Protein AF-A0A529L642-F1 (afdb_monomer)

Sequence (155 aa):
LRRLGSGWALFFEAERTEALGYPNSHFPDAASWLVDEERRAAFEGKVAHYESRYHLTLVFMPPPDAQARAESALVDSHYSRGERDWRQDLARFRDETNRVLDLFSGFMSEVRVLDDAQTLTYLHGTISPRRHPIMAPETPIYLDAILVDAPLTGG

Structure (mmCIF, N/CA/C/O backbone):
data_AF-A0A529L642-F1
#
_entry.id   AF-A0A529L642-F1
#
loop_
_atom_site.group_PDB
_atom_site.id
_atom_site.type_symbol
_atom_site.label_atom_id
_atom_site.label_alt_id
_atom_site.label_comp_id
_atom_site.label_asym_id
_atom_site.label_entity_id
_atom_site.label_seq_id
_atom_site.pdbx_PDB_ins_code
_atom_site.Cartn_x
_atom_site.Cartn_y
_atom_site.Cartn_z
_atom_site.occupancy
_atom_site.B_iso_or_equiv
_atom_site.auth_seq_id
_atom_site.auth_comp_id
_atom_site.auth_asym_id
_atom_site.auth_atom_id
_atom_site.pdbx_PDB_model_num
ATOM 1 N N . LEU A 1 1 ? -3.220 15.594 4.141 1.00 54.47 1 LEU A N 1
ATOM 2 C CA . LEU A 1 1 ? -3.281 15.363 5.606 1.00 54.47 1 LEU A CA 1
ATOM 3 C C . LEU A 1 1 ? -4.361 16.192 6.299 1.00 54.47 1 LEU A C 1
ATOM 5 O O . LEU A 1 1 ? -5.299 15.590 6.792 1.00 54.47 1 LEU A O 1
ATOM 9 N N . ARG A 1 2 ? -4.334 17.537 6.258 1.00 56.84 2 ARG A N 1
ATOM 10 C CA . ARG A 1 2 ? -5.344 18.390 6.939 1.00 56.84 2 ARG A CA 1
ATOM 11 C C . ARG A 1 2 ? -6.815 18.114 6.551 1.00 56.84 2 ARG A C 1
ATOM 13 O O . ARG A 1 2 ? -7.706 18.467 7.307 1.00 56.84 2 ARG A O 1
ATOM 20 N N . ARG A 1 3 ? -7.057 17.486 5.392 1.00 71.12 3 ARG A N 1
ATOM 21 C CA . ARG A 1 3 ? -8.390 17.108 4.889 1.00 71.12 3 ARG A CA 1
ATOM 22 C C . ARG A 1 3 ? -8.983 15.826 5.493 1.00 71.12 3 ARG A C 1
ATOM 24 O O . ARG A 1 3 ? -10.197 15.748 5.549 1.00 71.12 3 ARG A O 1
ATOM 31 N N . LEU A 1 4 ? -8.168 14.861 5.928 1.00 78.94 4 LEU A N 1
ATOM 32 C CA . LEU A 1 4 ? -8.669 13.572 6.443 1.00 78.94 4 LEU A CA 1
ATOM 33 C C . LEU A 1 4 ? -9.098 13.653 7.918 1.00 78.94 4 LEU A C 1
ATOM 35 O O . LEU A 1 4 ? -9.854 12.818 8.397 1.00 78.94 4 LEU A O 1
ATOM 39 N N . GLY A 1 5 ? -8.649 14.687 8.632 1.00 79.81 5 GLY A N 1
ATOM 40 C CA . GLY A 1 5 ? -8.961 14.873 10.047 1.00 79.81 5 GLY A CA 1
ATOM 41 C C . GLY A 1 5 ? -8.135 13.971 10.967 1.00 79.81 5 GLY A C 1
ATOM 42 O O . GLY A 1 5 ? -7.079 13.460 10.592 1.00 79.81 5 GLY A O 1
ATOM 43 N N . SER A 1 6 ? -8.592 13.836 12.211 1.00 82.94 6 SER A N 1
ATOM 44 C CA . SER A 1 6 ? -7.967 12.998 13.240 1.00 82.94 6 SER A CA 1
ATOM 45 C C . SER A 1 6 ? -8.179 11.505 12.980 1.00 82.94 6 SER A C 1
ATOM 47 O O . SER A 1 6 ? -9.164 11.114 12.360 1.00 82.94 6 SER A O 1
ATOM 49 N N . GLY A 1 7 ? -7.282 10.668 13.506 1.00 88.56 7 GLY A N 1
ATOM 50 C CA . GLY A 1 7 ? -7.393 9.206 13.425 1.00 88.56 7 GLY A CA 1
ATOM 51 C C . GLY A 1 7 ? -6.814 8.592 12.148 1.00 88.56 7 GLY A C 1
ATOM 52 O O . GLY A 1 7 ? -6.760 7.374 12.047 1.00 88.56 7 GLY A O 1
ATOM 53 N N . TRP A 1 8 ? -6.336 9.394 11.196 1.00 93.19 8 TRP A N 1
ATOM 54 C CA . TRP A 1 8 ? -5.717 8.892 9.969 1.00 93.19 8 TRP A CA 1
ATOM 55 C C . TRP A 1 8 ? -4.192 8.914 10.028 1.00 93.19 8 TRP A C 1
ATOM 57 O O . TRP A 1 8 ? -3.590 9.912 10.429 1.00 93.19 8 TRP A O 1
ATOM 67 N N . ALA A 1 9 ? -3.575 7.844 9.539 1.00 93.06 9 ALA A N 1
ATOM 68 C CA . ALA A 1 9 ? -2.155 7.766 9.228 1.00 93.06 9 ALA A CA 1
ATOM 69 C C . ALA A 1 9 ? -1.967 7.307 7.777 1.00 93.06 9 ALA A C 1
ATOM 71 O O . ALA A 1 9 ? -2.762 6.529 7.249 1.00 93.06 9 ALA A O 1
ATOM 72 N N . LEU A 1 10 ? -0.933 7.837 7.123 1.00 93.25 10 LEU A N 1
ATOM 73 C CA . LEU A 1 10 ? -0.577 7.502 5.748 1.00 93.25 10 LEU A CA 1
ATOM 74 C C . LEU A 1 10 ? 0.864 7.014 5.728 1.00 93.25 10 LEU A C 1
ATOM 76 O O . LEU A 1 10 ? 1.738 7.673 6.295 1.00 93.25 10 LEU A O 1
ATOM 80 N N . PHE A 1 11 ? 1.099 5.919 5.019 1.00 94.50 11 PHE A N 1
ATOM 81 C CA . PHE A 1 11 ? 2.424 5.371 4.770 1.00 94.50 11 PHE A CA 1
ATOM 82 C C . PHE A 1 11 ? 2.652 5.316 3.265 1.00 94.50 11 PHE A C 1
ATOM 84 O O . PHE A 1 11 ? 1.767 4.910 2.515 1.00 94.50 11 PHE A O 1
ATOM 91 N N . PHE A 1 12 ? 3.818 5.788 2.837 1.00 94.12 12 PHE A N 1
ATOM 92 C CA . PHE A 1 12 ? 4.246 5.755 1.446 1.00 94.12 12 PHE A CA 1
ATOM 93 C C . PHE A 1 12 ? 5.481 4.870 1.372 1.00 94.12 12 PHE A C 1
ATOM 95 O O . PHE A 1 12 ? 6.522 5.237 1.921 1.00 94.12 12 PHE A O 1
ATOM 102 N N . GLU A 1 13 ? 5.379 3.734 0.689 1.00 94.75 13 GLU A N 1
ATOM 103 C CA . GLU A 1 13 ? 6.540 2.905 0.386 1.00 94.75 13 GLU A CA 1
ATOM 104 C C . GLU A 1 13 ? 6.920 3.013 -1.086 1.00 94.75 13 GLU A C 1
ATOM 106 O O . GLU A 1 13 ? 6.070 3.072 -1.975 1.00 94.75 13 GLU A O 1
ATOM 111 N N . ALA A 1 14 ? 8.226 3.011 -1.330 1.00 93.25 14 ALA A N 1
ATOM 112 C CA . ALA A 1 14 ? 8.809 2.874 -2.651 1.00 93.25 14 ALA A CA 1
ATOM 113 C C . ALA A 1 14 ? 9.713 1.643 -2.629 1.00 93.25 14 ALA A C 1
ATOM 115 O O . ALA A 1 14 ? 10.723 1.612 -1.926 1.00 93.25 14 ALA A O 1
ATOM 116 N N . GLU A 1 15 ? 9.335 0.626 -3.388 1.00 90.38 15 GLU A N 1
ATOM 117 C CA . GLU A 1 15 ? 10.120 -0.582 -3.578 1.00 90.38 15 GLU A CA 1
ATOM 118 C C . GLU A 1 15 ? 10.832 -0.507 -4.925 1.00 90.38 15 GLU A C 1
ATOM 120 O O . GLU A 1 15 ? 10.231 -0.123 -5.927 1.00 90.38 15 GLU A O 1
ATOM 125 N N . ARG A 1 16 ? 12.109 -0.891 -4.958 1.00 90.12 16 ARG A N 1
ATOM 126 C CA . ARG A 1 16 ? 12.881 -1.014 -6.194 1.00 90.12 16 ARG A CA 1
ATOM 127 C C . ARG A 1 16 ? 13.104 -2.491 -6.493 1.00 90.12 16 ARG A C 1
ATOM 129 O O . ARG A 1 16 ? 13.866 -3.143 -5.783 1.00 90.12 16 ARG A O 1
ATOM 136 N N . THR A 1 17 ? 12.456 -3.003 -7.532 1.00 87.75 17 THR A N 1
ATOM 137 C CA . THR A 1 17 ? 12.535 -4.411 -7.945 1.00 87.75 17 THR A CA 1
ATOM 138 C C . THR A 1 17 ? 13.302 -4.543 -9.249 1.00 87.75 17 THR A C 1
ATOM 140 O O . THR A 1 17 ? 13.266 -3.645 -10.086 1.00 87.75 17 THR A O 1
ATOM 143 N N . GLU A 1 18 ? 14.021 -5.648 -9.427 1.00 86.56 18 GLU A N 1
ATOM 144 C CA . GLU A 1 18 ? 14.670 -5.946 -10.705 1.00 86.56 18 GLU A CA 1
ATOM 145 C C . GLU A 1 18 ? 13.606 -6.133 -11.796 1.00 86.56 18 GLU A C 1
ATOM 147 O O . GLU A 1 18 ? 12.592 -6.803 -11.584 1.00 86.56 18 GLU A O 1
ATOM 152 N N . ALA A 1 19 ? 13.813 -5.512 -12.955 1.00 84.06 19 ALA A N 1
ATOM 153 C CA . ALA A 1 19 ? 12.928 -5.666 -14.098 1.00 84.06 19 ALA A CA 1
ATOM 154 C C . ALA A 1 19 ? 13.263 -6.990 -14.799 1.00 84.06 19 ALA A C 1
ATOM 156 O O . ALA A 1 19 ? 14.315 -7.129 -15.419 1.00 84.06 19 ALA A O 1
ATOM 157 N N . LEU A 1 20 ? 12.359 -7.966 -14.681 1.00 74.06 20 LEU A N 1
ATOM 158 C CA . LEU A 1 20 ? 12.589 -9.363 -15.076 1.00 74.06 20 LEU A CA 1
ATOM 159 C C . LEU A 1 20 ? 12.647 -9.603 -16.599 1.00 74.06 20 LEU A C 1
ATOM 161 O O . LEU A 1 20 ? 12.944 -10.719 -17.019 1.00 74.06 20 LEU A O 1
ATOM 165 N N . GLY A 1 21 ? 12.367 -8.597 -17.435 1.00 79.50 21 GLY A N 1
ATOM 166 C CA . GLY A 1 21 ? 12.452 -8.730 -18.890 1.00 79.50 21 GLY A CA 1
ATOM 167 C C . GLY A 1 21 ? 11.871 -7.549 -19.662 1.00 79.50 21 GLY A C 1
ATOM 168 O O . GLY A 1 21 ? 11.188 -6.692 -19.103 1.00 79.50 21 GLY A O 1
ATOM 169 N N . TYR A 1 22 ? 12.147 -7.516 -20.966 1.00 84.69 22 TYR A N 1
ATOM 170 C CA . TYR A 1 22 ? 11.547 -6.554 -21.887 1.00 84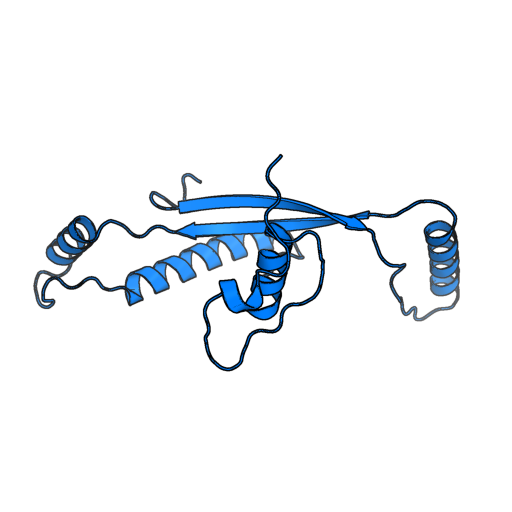.69 22 TYR A CA 1
ATOM 171 C C . TYR A 1 22 ? 10.097 -6.971 -22.212 1.00 84.69 22 TYR A C 1
ATOM 173 O O . TYR A 1 22 ? 9.847 -8.162 -22.418 1.00 84.69 22 TYR A O 1
ATOM 181 N N . PRO A 1 23 ? 9.124 -6.042 -22.256 1.00 85.19 23 PRO A N 1
ATOM 182 C CA . PRO A 1 23 ? 7.727 -6.385 -22.506 1.00 85.19 23 PRO A CA 1
ATOM 183 C C . PRO A 1 23 ? 7.507 -6.960 -23.912 1.00 85.19 23 PRO A C 1
ATOM 185 O O . PRO A 1 23 ? 8.120 -6.530 -24.888 1.00 85.19 23 PRO A O 1
ATOM 188 N N . ASN A 1 24 ? 6.566 -7.900 -24.023 1.00 84.44 24 ASN A N 1
ATOM 189 C CA . ASN A 1 24 ? 6.099 -8.385 -25.319 1.00 84.44 24 ASN A CA 1
ATOM 190 C C . ASN A 1 24 ? 5.167 -7.343 -25.949 1.00 84.44 24 ASN A C 1
ATOM 192 O O . ASN A 1 24 ? 4.067 -7.108 -25.445 1.00 84.44 24 ASN A O 1
ATOM 196 N N . SER A 1 25 ? 5.597 -6.748 -27.058 1.00 87.81 25 SER A N 1
ATOM 197 C CA . SER A 1 25 ? 4.848 -5.722 -27.788 1.00 87.81 25 SER A CA 1
ATOM 198 C C . SER A 1 25 ? 4.350 -6.260 -29.133 1.00 87.81 25 SER A C 1
ATOM 200 O O . SER A 1 25 ? 5.060 -6.993 -29.819 1.00 87.81 25 SER A O 1
ATOM 202 N N . HIS A 1 26 ? 3.129 -5.889 -29.531 1.00 90.00 26 HIS A N 1
ATOM 203 C CA . HIS A 1 26 ? 2.56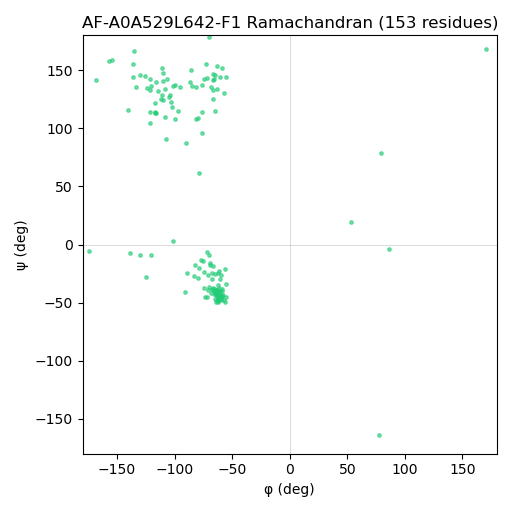9 -6.223 -30.845 1.00 90.00 26 HIS A CA 1
ATOM 204 C C . HIS A 1 26 ? 2.467 -4.963 -31.707 1.00 90.00 26 HIS A C 1
ATOM 206 O O . HIS A 1 26 ? 1.790 -4.007 -31.325 1.00 90.00 26 HIS A O 1
ATOM 212 N N . PHE A 1 27 ? 3.077 -4.981 -32.893 1.00 92.56 27 PHE A N 1
ATOM 213 C CA . PHE A 1 27 ? 3.068 -3.851 -33.822 1.00 92.56 27 PHE A CA 1
ATOM 214 C C . PHE A 1 27 ? 2.354 -4.207 -35.129 1.00 92.56 27 PHE A C 1
ATOM 216 O O . PHE A 1 27 ? 2.525 -5.316 -35.634 1.00 92.56 27 PHE A O 1
ATOM 223 N N . PRO A 1 28 ? 1.553 -3.285 -35.691 1.00 92.50 28 PRO A N 1
ATOM 224 C CA . PRO A 1 28 ? 0.818 -3.530 -36.930 1.00 92.50 28 PRO A CA 1
ATOM 225 C C . PRO A 1 28 ? 1.707 -3.486 -38.185 1.00 92.50 28 PRO A C 1
ATOM 227 O O . PRO A 1 28 ? 1.262 -3.907 -39.250 1.00 92.50 28 PRO A O 1
ATOM 230 N N . ASP A 1 29 ? 2.937 -2.971 -38.082 1.00 95.56 29 ASP A N 1
ATOM 231 C CA . ASP A 1 29 ? 3.865 -2.791 -39.196 1.00 95.56 29 ASP A CA 1
ATOM 232 C C . ASP A 1 29 ? 5.300 -3.229 -38.850 1.00 95.56 29 ASP A C 1
ATOM 234 O O . ASP A 1 29 ? 5.723 -3.236 -37.690 1.00 95.56 29 ASP A O 1
ATOM 238 N N . ALA A 1 30 ? 6.062 -3.580 -39.888 1.00 93.44 30 ALA A N 1
ATOM 239 C CA . ALA A 1 30 ? 7.414 -4.115 -39.750 1.00 93.44 30 ALA A CA 1
ATOM 240 C C . ALA A 1 30 ? 8.452 -3.076 -39.290 1.00 93.44 30 ALA A C 1
ATOM 242 O O . ALA A 1 30 ? 9.458 -3.457 -38.695 1.00 93.44 30 ALA A O 1
ATOM 243 N N . ALA A 1 31 ? 8.238 -1.783 -39.556 1.00 95.06 31 ALA A N 1
ATOM 244 C CA . ALA A 1 31 ? 9.191 -0.746 -39.169 1.00 95.06 31 ALA A CA 1
ATOM 245 C C . ALA A 1 31 ? 9.140 -0.503 -37.655 1.00 95.06 31 ALA A C 1
ATOM 247 O O . ALA A 1 31 ? 10.181 -0.488 -37.002 1.00 95.06 31 ALA A O 1
ATOM 248 N N . SER A 1 32 ? 7.937 -0.395 -37.086 1.00 94.31 32 SER A N 1
ATOM 249 C CA . SER A 1 32 ? 7.733 -0.296 -35.638 1.00 94.31 32 SER A CA 1
ATOM 250 C C . SER A 1 32 ? 8.252 -1.534 -34.903 1.00 94.31 32 SER A C 1
ATOM 252 O O . SER A 1 32 ? 8.907 -1.400 -33.871 1.00 94.31 32 SER A O 1
ATOM 254 N N . TRP A 1 33 ? 8.027 -2.728 -35.467 1.00 94.00 33 TRP A N 1
ATOM 255 C CA . TRP A 1 33 ? 8.581 -3.973 -34.929 1.00 94.00 33 TRP A CA 1
ATOM 256 C C . TRP A 1 33 ? 10.115 -3.957 -34.895 1.00 94.00 33 TRP A C 1
ATOM 258 O O . TRP A 1 33 ? 10.703 -4.245 -33.856 1.00 94.00 33 TRP A O 1
ATOM 268 N N . LEU A 1 34 ? 10.769 -3.552 -35.990 1.00 93.88 34 LEU A N 1
ATOM 269 C CA . LEU A 1 34 ? 12.233 -3.498 -36.062 1.00 93.88 34 LEU A CA 1
ATOM 270 C C . LEU A 1 34 ? 12.828 -2.542 -35.014 1.00 93.88 34 LEU A C 1
ATOM 272 O O . LEU A 1 34 ? 13.836 -2.859 -34.388 1.00 93.88 34 LEU A O 1
ATOM 276 N N . VAL A 1 35 ? 12.194 -1.386 -34.795 1.00 94.50 35 VAL A N 1
ATOM 277 C CA . VAL A 1 35 ? 12.618 -0.430 -33.760 1.00 94.50 35 VAL A CA 1
ATOM 278 C C . VAL A 1 35 ? 12.498 -1.030 -32.353 1.00 94.50 35 VAL A C 1
ATOM 280 O O . VAL A 1 35 ? 13.365 -0.784 -31.516 1.00 94.50 35 VAL A O 1
ATOM 283 N N . ASP A 1 36 ? 11.449 -1.805 -32.069 1.00 93.94 36 ASP A N 1
ATOM 284 C CA . ASP A 1 36 ? 11.271 -2.451 -30.763 1.00 93.94 36 ASP A CA 1
ATOM 285 C C . ASP A 1 36 ? 12.283 -3.576 -30.510 1.00 93.94 36 ASP A C 1
ATOM 287 O O . ASP A 1 36 ? 12.792 -3.692 -29.397 1.00 93.94 36 ASP A O 1
ATOM 291 N N . GLU A 1 37 ? 12.648 -4.349 -31.537 1.00 91.56 37 GLU A N 1
ATOM 292 C CA . GLU A 1 37 ? 13.693 -5.376 -31.422 1.00 91.56 37 GLU A CA 1
ATOM 293 C C . GLU A 1 37 ? 15.070 -4.767 -31.108 1.00 91.56 37 GLU A C 1
ATOM 295 O O . GLU A 1 37 ? 15.784 -5.274 -30.244 1.00 91.56 37 GLU A O 1
ATOM 300 N N . GLU A 1 38 ? 15.425 -3.629 -31.715 1.00 90.56 38 GLU A N 1
ATOM 301 C CA . GLU A 1 38 ? 16.653 -2.898 -31.359 1.00 90.56 38 GLU A CA 1
ATOM 302 C C . GLU A 1 38 ? 16.619 -2.401 -29.902 1.00 90.56 38 GLU A C 1
ATOM 304 O O . GLU A 1 38 ? 17.615 -2.486 -29.175 1.00 90.56 38 GLU A O 1
ATOM 309 N N . ARG A 1 39 ? 15.457 -1.925 -29.426 1.00 89.81 39 ARG A N 1
ATOM 310 C CA . ARG A 1 39 ? 15.274 -1.526 -28.018 1.00 89.81 39 ARG A CA 1
ATOM 311 C C . ARG A 1 39 ? 15.406 -2.716 -27.070 1.00 89.81 39 ARG A C 1
ATOM 313 O O . ARG A 1 39 ? 16.031 -2.566 -26.018 1.00 89.81 39 ARG A O 1
ATOM 320 N N . ARG A 1 40 ? 14.865 -3.881 -27.440 1.00 89.31 40 ARG A N 1
ATOM 321 C CA . ARG A 1 40 ? 15.012 -5.127 -26.678 1.00 89.31 40 ARG A CA 1
ATOM 322 C C . ARG A 1 40 ? 16.474 -5.554 -26.596 1.00 89.31 40 ARG A C 1
ATOM 324 O O . ARG A 1 40 ? 16.970 -5.776 -25.495 1.00 89.31 40 ARG A O 1
ATOM 331 N N . ALA A 1 41 ? 17.185 -5.576 -27.723 1.00 87.38 41 ALA A N 1
ATOM 332 C CA . ALA A 1 41 ? 18.605 -5.925 -27.763 1.00 87.38 41 ALA A CA 1
ATOM 333 C C . ALA A 1 41 ? 19.459 -4.986 -26.888 1.00 87.38 41 ALA A C 1
ATOM 335 O O . ALA A 1 41 ? 20.375 -5.429 -26.191 1.00 87.38 41 ALA A O 1
ATOM 336 N N . ALA A 1 42 ? 19.136 -3.688 -26.868 1.00 85.88 42 ALA A N 1
ATOM 337 C CA . ALA A 1 42 ? 19.784 -2.724 -25.983 1.00 85.88 42 ALA A CA 1
ATOM 338 C C . ALA A 1 42 ? 19.455 -2.958 -24.494 1.00 85.88 42 ALA A C 1
ATOM 340 O O . ALA A 1 42 ? 20.340 -2.820 -23.647 1.00 85.88 42 ALA A O 1
ATOM 341 N N . PHE A 1 43 ? 18.210 -3.328 -24.168 1.00 84.00 43 PHE A N 1
ATOM 342 C CA . PHE A 1 43 ? 17.782 -3.656 -22.804 1.00 84.00 43 PHE A CA 1
ATOM 343 C C . PHE A 1 43 ? 18.506 -4.901 -22.273 1.00 84.00 43 PHE A C 1
ATOM 345 O O . PHE A 1 43 ? 19.103 -4.861 -21.202 1.00 84.00 43 PHE A O 1
ATOM 352 N N . GLU A 1 44 ? 18.543 -5.985 -23.041 1.00 83.44 44 GLU A N 1
ATOM 353 C CA . GLU A 1 44 ? 19.163 -7.253 -22.629 1.00 83.44 44 GLU A CA 1
ATOM 354 C C . GLU A 1 44 ? 20.699 -7.172 -22.530 1.00 83.44 44 GLU A C 1
ATOM 356 O O . GLU A 1 44 ? 21.352 -8.018 -21.921 1.00 83.44 44 GLU A O 1
ATOM 361 N N . GLY A 1 45 ? 21.297 -6.136 -23.122 1.00 72.12 45 GLY A N 1
ATOM 362 C CA . GLY A 1 45 ? 22.696 -6.150 -23.508 1.00 72.12 45 GLY A CA 1
ATOM 363 C C . GLY A 1 45 ? 23.751 -6.025 -22.409 1.00 72.12 45 GLY A C 1
ATOM 364 O O . GLY A 1 45 ? 24.872 -6.431 -22.711 1.00 72.12 45 GLY A O 1
ATOM 365 N N . LYS A 1 46 ? 23.501 -5.450 -21.209 1.00 61.78 46 LYS A N 1
ATOM 366 C CA . LYS A 1 46 ? 24.595 -5.208 -20.216 1.00 61.78 46 LYS A CA 1
ATOM 367 C C . LYS A 1 46 ? 24.268 -4.678 -18.804 1.00 61.78 46 LYS A C 1
ATOM 369 O O . LYS A 1 46 ? 25.207 -4.558 -18.016 1.00 61.78 46 LYS A O 1
ATOM 374 N N . VAL A 1 47 ? 23.034 -4.310 -18.453 1.00 68.69 47 VAL A N 1
ATOM 375 C CA . VAL A 1 47 ? 22.746 -3.633 -17.166 1.00 68.69 47 VAL A CA 1
ATOM 376 C C . VAL A 1 47 ? 21.538 -4.268 -16.486 1.00 68.69 47 VAL A C 1
ATOM 378 O O . VAL A 1 47 ? 20.534 -4.513 -17.142 1.00 68.69 47 VAL A O 1
ATOM 381 N N . ALA A 1 48 ? 21.630 -4.513 -15.175 1.00 77.19 48 ALA A N 1
ATOM 382 C CA . ALA A 1 48 ? 20.469 -4.889 -14.375 1.00 77.19 48 ALA A CA 1
ATOM 383 C C . ALA A 1 48 ? 19.478 -3.718 -14.358 1.00 77.19 48 ALA A C 1
ATOM 385 O O . ALA A 1 48 ? 19.786 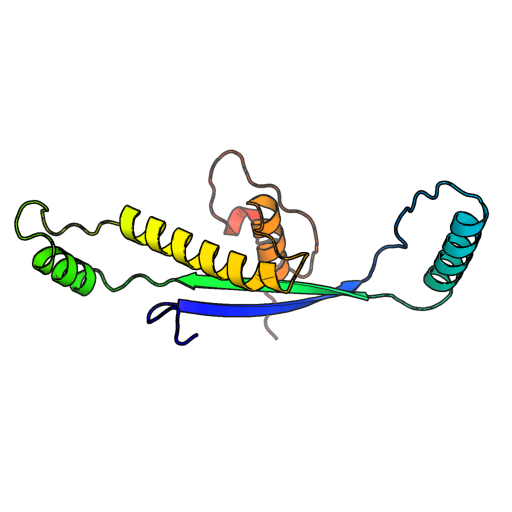-2.631 -13.851 1.00 77.19 48 ALA A O 1
ATOM 386 N N . HIS A 1 49 ? 18.306 -3.934 -14.941 1.00 86.12 49 HIS A N 1
ATOM 387 C CA . HIS A 1 49 ? 17.233 -2.949 -14.969 1.00 86.12 49 HIS A CA 1
ATOM 388 C C . HIS A 1 49 ? 16.398 -3.059 -13.707 1.00 86.12 49 HIS A C 1
ATOM 390 O O . HIS A 1 49 ? 16.273 -4.130 -13.120 1.00 86.12 49 HIS A O 1
ATOM 396 N N . TYR A 1 50 ? 15.825 -1.941 -13.280 1.00 87.81 50 TYR A N 1
ATOM 397 C CA . TYR A 1 50 ? 14.976 -1.902 -12.100 1.00 87.81 50 TYR A CA 1
ATOM 398 C C . TYR A 1 50 ? 13.743 -1.064 -12.379 1.00 87.81 50 TYR A C 1
ATOM 400 O O . TYR A 1 50 ? 13.826 -0.028 -13.038 1.00 87.81 50 TYR A O 1
ATOM 408 N N . GLU A 1 51 ? 12.629 -1.488 -11.807 1.00 89.50 51 GLU A N 1
ATOM 409 C CA . GLU A 1 51 ? 11.389 -0.734 -11.751 1.00 89.50 51 GLU A CA 1
ATOM 410 C C . GLU A 1 51 ? 11.099 -0.306 -10.311 1.00 89.50 51 GLU A C 1
ATOM 412 O O . GLU A 1 51 ? 11.533 -0.945 -9.348 1.00 89.50 51 GLU A O 1
ATOM 417 N N . SER A 1 52 ? 10.384 0.808 -10.170 1.00 91.06 52 SER A N 1
ATOM 418 C CA . SER A 1 52 ? 9.926 1.299 -8.874 1.00 91.06 52 SER A CA 1
ATOM 419 C C . SER A 1 52 ? 8.437 1.030 -8.734 1.00 91.06 52 SER A C 1
ATOM 421 O O . SER A 1 52 ? 7.649 1.454 -9.578 1.00 91.06 52 SER A O 1
ATOM 423 N N . ARG A 1 53 ? 8.048 0.374 -7.644 1.00 91.81 53 ARG A N 1
ATOM 424 C CA . ARG A 1 53 ? 6.652 0.181 -7.253 1.00 91.81 53 ARG A CA 1
ATOM 425 C C . ARG A 1 53 ? 6.354 1.039 -6.040 1.00 91.81 53 ARG A C 1
ATOM 427 O O . ARG A 1 53 ? 7.124 1.058 -5.083 1.00 91.81 53 ARG A O 1
ATOM 434 N N . TYR A 1 54 ? 5.235 1.746 -6.085 1.00 94.25 54 TYR A N 1
ATOM 435 C CA . TYR A 1 54 ? 4.818 2.646 -5.019 1.00 94.25 54 TYR A CA 1
ATOM 436 C C . TYR A 1 54 ? 3.542 2.124 -4.376 1.00 94.25 54 TYR A C 1
ATOM 438 O O . TYR A 1 54 ? 2.588 1.796 -5.080 1.00 94.25 54 TYR A O 1
ATOM 446 N N . HIS A 1 55 ? 3.527 2.085 -3.049 1.00 95.81 55 HIS A N 1
ATOM 447 C CA . HIS A 1 55 ? 2.367 1.691 -2.261 1.00 95.81 55 HIS A CA 1
ATOM 448 C C . HIS A 1 55 ? 1.974 2.844 -1.338 1.00 95.81 55 HIS A C 1
ATOM 450 O O . HIS A 1 55 ? 2.826 3.507 -0.743 1.00 95.81 55 HIS A O 1
ATOM 456 N N . LEU A 1 56 ? 0.671 3.109 -1.265 1.00 95.44 56 LEU A N 1
ATOM 457 C CA . LEU A 1 56 ? 0.078 4.049 -0.323 1.00 95.44 56 LEU A CA 1
ATOM 458 C C . LEU A 1 56 ? -0.853 3.271 0.599 1.00 95.44 56 LEU A C 1
ATOM 460 O O . LEU A 1 56 ? -1.907 2.805 0.168 1.00 95.44 56 LEU A O 1
ATOM 464 N N . THR A 1 57 ? -0.488 3.199 1.873 1.00 96.12 57 THR A N 1
ATOM 465 C CA . THR A 1 57 ? -1.303 2.561 2.905 1.00 96.12 57 THR A CA 1
ATOM 466 C C . THR A 1 57 ? -2.005 3.627 3.738 1.00 96.12 57 THR A C 1
ATOM 468 O O . THR A 1 57 ? -1.370 4.502 4.332 1.00 96.12 57 THR A O 1
ATOM 471 N N . LEU A 1 58 ? -3.336 3.554 3.781 1.00 94.75 58 LEU A N 1
ATOM 472 C CA . LEU A 1 58 ? -4.198 4.414 4.590 1.00 94.75 58 LEU A CA 1
ATOM 473 C C . LEU A 1 58 ? -4.662 3.636 5.821 1.00 94.75 58 LEU A C 1
ATOM 475 O O . LEU A 1 58 ? -5.361 2.632 5.699 1.00 94.75 58 LEU A O 1
ATOM 479 N N . VAL A 1 59 ? -4.305 4.119 7.007 1.00 94.38 59 VAL A N 1
ATOM 480 C CA . VAL A 1 59 ? -4.723 3.531 8.282 1.00 94.38 59 VAL A CA 1
ATOM 481 C C . VAL A 1 59 ? -5.689 4.481 8.966 1.00 94.38 59 VAL A C 1
ATOM 483 O O . VAL A 1 59 ? -5.386 5.661 9.140 1.00 94.38 59 VAL A O 1
ATOM 486 N N . PHE A 1 60 ? -6.842 3.955 9.370 1.00 92.38 60 PHE A N 1
ATOM 487 C CA . PHE A 1 60 ? -7.845 4.693 10.124 1.00 92.38 60 PHE A CA 1
ATOM 488 C C . PHE A 1 60 ? -8.042 4.065 11.499 1.00 92.38 60 PHE A C 1
ATOM 490 O O . PHE A 1 60 ? -8.398 2.894 11.626 1.00 92.38 60 PHE A O 1
ATOM 497 N N . MET A 1 61 ? -7.825 4.872 12.529 1.00 90.50 61 MET A N 1
ATOM 498 C CA . MET A 1 61 ? -8.173 4.576 13.903 1.00 90.50 61 MET A CA 1
ATOM 499 C C . MET A 1 61 ? -9.485 5.296 14.226 1.00 90.50 61 MET A C 1
ATOM 501 O O . MET A 1 61 ? -9.488 6.526 14.349 1.00 90.50 61 MET A O 1
ATOM 505 N N . PRO A 1 62 ? -10.601 4.561 14.353 1.00 84.38 62 PRO A N 1
ATOM 506 C CA . PRO A 1 62 ? -11.862 5.162 14.751 1.00 84.38 62 PRO A CA 1
ATOM 507 C C . PRO A 1 62 ? -11.759 5.746 16.170 1.00 84.38 62 PRO A C 1
ATOM 509 O O . PRO A 1 62 ? -10.932 5.287 16.967 1.00 84.38 62 PRO A O 1
ATOM 512 N N . PRO A 1 63 ? -12.576 6.764 16.496 1.00 78.06 63 PRO A N 1
ATOM 513 C CA . PRO A 1 63 ? -12.534 7.404 17.803 1.00 78.06 63 PRO A CA 1
ATOM 514 C C . PRO A 1 63 ? -12.804 6.394 18.933 1.00 78.06 63 PRO A C 1
ATOM 516 O O . PRO A 1 63 ? -13.525 5.413 18.725 1.00 78.06 63 PRO A O 1
ATOM 519 N N . PRO A 1 64 ? -12.261 6.630 20.143 1.00 78.44 64 PRO A N 1
ATOM 520 C CA . PRO A 1 64 ? -12.517 5.772 21.294 1.00 78.44 64 PRO A CA 1
ATOM 521 C C . PRO A 1 64 ? -14.017 5.624 21.574 1.00 78.44 64 PRO A C 1
ATOM 523 O O . PRO A 1 64 ? -14.771 6.592 21.470 1.00 78.44 64 PRO A O 1
ATOM 526 N N . ASP A 1 65 ? -14.443 4.439 22.018 1.00 70.19 65 ASP A N 1
ATOM 527 C CA . ASP A 1 65 ? -15.866 4.101 22.179 1.00 70.19 65 ASP A CA 1
ATOM 528 C C . ASP A 1 65 ? -16.640 5.088 23.070 1.00 70.19 65 ASP A C 1
ATOM 530 O O . ASP A 1 65 ? -17.809 5.373 22.817 1.00 70.19 65 ASP A O 1
ATOM 534 N N . ALA A 1 66 ? -15.999 5.650 24.099 1.00 63.34 66 ALA A N 1
ATOM 535 C CA . ALA A 1 66 ? -16.615 6.657 24.964 1.00 63.34 66 ALA A CA 1
ATOM 536 C C . ALA A 1 66 ? -16.942 7.962 24.215 1.00 63.34 66 ALA A C 1
ATOM 538 O O . ALA A 1 66 ? -17.996 8.553 24.445 1.00 63.34 66 ALA A O 1
ATOM 539 N N . GLN A 1 67 ? -16.067 8.385 23.299 1.00 67.62 67 GLN A N 1
ATOM 540 C CA . GLN A 1 67 ? -16.292 9.553 22.453 1.00 67.62 67 GLN A CA 1
ATOM 541 C C . GLN A 1 67 ? -17.371 9.259 21.403 1.00 67.62 67 GLN A C 1
ATOM 543 O O . GLN A 1 67 ? -18.305 10.044 21.264 1.00 67.62 67 GLN A O 1
ATOM 548 N N . ALA A 1 68 ? -17.303 8.100 20.740 1.00 63.72 68 ALA A N 1
ATOM 549 C CA . ALA A 1 68 ? -18.296 7.692 19.743 1.00 63.72 68 ALA A CA 1
ATOM 550 C C . ALA A 1 68 ? -19.719 7.619 20.332 1.00 63.72 68 ALA A C 1
ATOM 552 O O . ALA A 1 68 ? -20.684 8.073 19.718 1.00 63.72 68 ALA A O 1
ATOM 553 N N . ARG A 1 69 ? -19.854 7.108 21.564 1.00 63.22 69 ARG A N 1
ATOM 554 C CA . ARG A 1 69 ? -21.130 7.071 22.298 1.00 63.22 69 ARG A CA 1
ATOM 555 C C . ARG A 1 69 ? -21.668 8.460 22.626 1.00 63.22 69 ARG A C 1
ATOM 557 O O . ARG A 1 69 ? -22.869 8.680 22.505 1.00 63.22 69 ARG A O 1
ATOM 564 N N . ALA A 1 70 ? -20.801 9.380 23.050 1.00 64.38 70 ALA A N 1
ATOM 565 C CA . ALA A 1 70 ? -21.199 10.753 23.347 1.00 64.38 70 ALA A CA 1
ATOM 566 C C . ALA A 1 70 ? -21.660 11.491 22.079 1.00 64.38 70 ALA A C 1
ATOM 568 O O . ALA A 1 70 ? -22.683 12.167 22.111 1.00 64.38 70 ALA A O 1
ATOM 569 N N . GLU A 1 71 ? -20.952 11.317 20.960 1.00 66.62 71 GLU A N 1
ATOM 570 C CA . GLU A 1 71 ? -21.332 11.890 19.662 1.00 66.62 71 GLU A CA 1
ATOM 571 C C . GLU A 1 71 ? -22.682 11.342 19.174 1.00 66.62 71 GLU A C 1
ATOM 573 O O . GLU A 1 71 ? -23.565 12.120 18.819 1.00 66.62 71 GLU A O 1
ATOM 578 N N . SER A 1 72 ? -22.888 10.022 19.236 1.00 63.53 72 SER A N 1
ATOM 579 C CA . SER A 1 72 ? -24.157 9.385 18.857 1.00 63.53 72 SER A CA 1
ATOM 580 C C . SER A 1 72 ? -25.334 9.863 19.719 1.00 63.53 72 SER A C 1
ATOM 582 O O . SER A 1 72 ? -26.380 10.211 19.176 1.00 63.53 72 SER A O 1
ATOM 584 N N . ALA A 1 73 ? -25.152 9.983 21.040 1.00 61.50 73 ALA A N 1
ATOM 585 C CA . ALA A 1 73 ? -26.194 10.463 21.952 1.00 61.50 73 ALA A CA 1
ATOM 586 C C . ALA A 1 73 ? -26.598 11.934 21.722 1.00 61.50 73 ALA A C 1
ATOM 588 O O . ALA A 1 73 ? -27.707 12.328 22.082 1.00 61.50 73 ALA A O 1
ATOM 589 N N . LEU A 1 74 ? -25.706 12.756 21.154 1.00 64.31 74 LEU A N 1
ATOM 590 C CA . LEU A 1 74 ? -25.986 14.158 20.822 1.00 64.31 74 LEU A CA 1
ATOM 591 C C . LEU A 1 74 ? -26.696 14.323 19.471 1.00 64.31 74 LEU A C 1
ATOM 593 O O . LEU A 1 74 ? -27.402 15.312 19.284 1.00 64.31 74 LEU A O 1
ATOM 597 N N . VAL A 1 75 ? -26.495 13.387 18.538 1.00 64.81 75 VAL A N 1
ATOM 598 C CA . VAL A 1 75 ? -27.067 13.438 17.183 1.00 64.81 75 VAL A CA 1
ATOM 599 C C . VAL A 1 75 ? -28.422 12.727 17.113 1.00 64.81 75 VAL A C 1
ATOM 601 O O . VAL A 1 75 ? -29.346 13.271 16.512 1.00 64.81 75 VAL A O 1
ATOM 604 N N . ASP A 1 76 ? -28.576 11.573 17.771 1.00 59.84 76 ASP A N 1
ATOM 605 C CA . ASP A 1 76 ? -29.832 10.814 17.836 1.00 59.84 76 ASP A CA 1
ATOM 606 C C . ASP A 1 76 ? -30.458 10.922 19.235 1.00 59.84 76 ASP A C 1
ATOM 608 O O . ASP A 1 76 ? -30.212 10.113 20.131 1.00 59.84 76 ASP A O 1
ATOM 612 N N . SER A 1 77 ? -31.320 11.924 19.439 1.00 53.25 77 SER A N 1
ATOM 613 C CA . SER A 1 77 ? -32.071 12.089 20.697 1.00 53.25 77 SER A CA 1
ATOM 614 C C . SER A 1 77 ? -33.153 11.022 20.913 1.00 53.25 77 SER A C 1
ATOM 616 O O . SER A 1 77 ? -33.707 10.912 22.010 1.00 53.25 77 SER A O 1
ATOM 618 N N . HIS A 1 78 ? -33.442 10.195 19.906 1.00 50.19 78 HIS A N 1
ATOM 619 C CA . HIS A 1 78 ? -34.421 9.123 19.991 1.00 50.19 78 HIS A CA 1
ATOM 620 C C . HIS A 1 78 ? -33.909 7.883 19.249 1.00 50.19 78 HIS A C 1
ATOM 622 O O . HIS A 1 78 ? -33.805 7.892 18.033 1.00 50.19 78 HIS A O 1
ATOM 628 N N . TYR A 1 79 ? -33.681 6.800 19.999 1.00 47.28 79 TYR A N 1
ATOM 629 C CA . TYR A 1 79 ? -33.344 5.448 19.529 1.00 47.28 79 TYR A CA 1
ATOM 630 C C . TYR A 1 79 ? -31.892 5.185 19.110 1.00 47.28 79 TYR A C 1
ATOM 632 O O . TYR A 1 79 ? -31.599 4.944 17.951 1.00 47.28 79 TYR A O 1
ATOM 640 N N . SER A 1 80 ? -31.014 4.984 20.091 1.00 47.69 80 SER A N 1
ATOM 641 C CA . SER A 1 80 ? -30.163 3.787 20.119 1.00 47.69 80 SER A CA 1
ATOM 642 C C . SER A 1 80 ? -29.474 3.656 21.474 1.00 47.69 80 SER A C 1
ATOM 644 O O . SER A 1 80 ? -29.115 4.619 22.145 1.00 47.69 80 SER A O 1
ATOM 646 N N . ARG A 1 81 ? -29.367 2.421 21.947 1.00 53.69 81 ARG A N 1
ATOM 647 C CA . ARG A 1 81 ? -28.919 2.058 23.288 1.00 53.69 81 ARG A CA 1
ATOM 648 C C . ARG A 1 81 ? -27.391 2.122 23.391 1.00 53.69 81 ARG A C 1
ATOM 650 O O . ARG A 1 81 ? -26.784 1.096 23.630 1.00 53.69 81 ARG A O 1
ATOM 657 N N . GLY A 1 82 ? -26.763 3.283 23.191 1.00 55.91 82 GLY A N 1
ATOM 658 C CA . GLY A 1 82 ? -25.338 3.515 23.496 1.00 55.91 82 GLY A CA 1
ATOM 659 C C . GLY A 1 82 ? -24.329 2.523 22.886 1.00 55.91 82 GLY A C 1
ATOM 660 O O . GLY A 1 82 ? -23.212 2.402 23.393 1.00 55.91 82 GLY A O 1
ATOM 661 N N . GLU A 1 83 ? -24.699 1.785 21.842 1.00 64.25 83 GLU A N 1
ATOM 662 C CA . GLU A 1 83 ? -23.818 0.852 21.143 1.00 64.25 83 GLU A CA 1
ATOM 663 C C . GLU A 1 83 ? -23.214 1.545 19.926 1.00 64.25 83 GLU A C 1
ATOM 665 O O . GLU A 1 83 ? -23.890 2.274 19.206 1.00 64.25 83 GLU A O 1
ATOM 670 N N . ARG A 1 84 ? -21.910 1.350 19.731 1.00 72.38 84 ARG A N 1
ATOM 671 C CA . ARG A 1 84 ? -21.155 1.956 18.637 1.00 72.38 84 ARG A CA 1
ATOM 672 C C . ARG A 1 84 ? -21.595 1.362 17.297 1.00 72.38 84 ARG A C 1
ATOM 674 O O . ARG A 1 84 ? -21.699 0.143 17.170 1.00 72.38 84 ARG A O 1
ATOM 681 N N . ASP A 1 85 ? -21.794 2.214 16.292 1.00 81.38 85 ASP A N 1
ATOM 682 C CA . ASP A 1 85 ? -22.111 1.779 14.931 1.00 81.38 85 ASP A CA 1
ATOM 683 C C . ASP A 1 85 ? -20.836 1.565 14.099 1.00 81.38 85 ASP A C 1
ATOM 685 O O . ASP A 1 85 ? -20.357 2.430 13.364 1.00 81.38 85 ASP A O 1
ATOM 689 N N . TRP A 1 86 ? -20.287 0.355 14.191 1.00 83.19 86 TRP A N 1
ATOM 69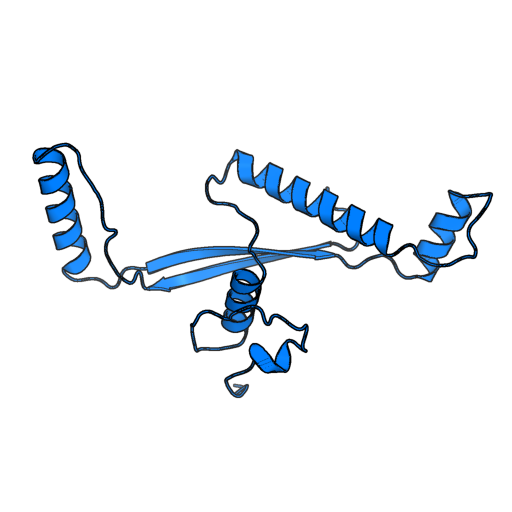0 C CA . TRP A 1 86 ? -19.104 -0.064 13.432 1.00 83.19 86 TRP A CA 1
ATOM 691 C C . TRP A 1 86 ? -19.330 -0.052 11.914 1.00 83.19 86 TRP A C 1
ATOM 693 O O . TRP A 1 86 ? -18.371 0.046 11.148 1.00 83.19 86 TRP A O 1
ATOM 703 N N . ARG A 1 87 ? -20.586 -0.174 11.456 1.00 88.19 87 ARG A N 1
ATOM 704 C CA . ARG A 1 87 ? -20.903 -0.143 10.021 1.00 88.19 87 ARG A CA 1
ATOM 705 C C . ARG A 1 87 ? -20.796 1.274 9.487 1.00 88.19 87 ARG A C 1
ATOM 707 O O . ARG A 1 87 ? -20.298 1.449 8.378 1.00 88.19 87 ARG A O 1
ATOM 714 N N . GLN A 1 88 ? -21.206 2.262 10.276 1.00 86.31 88 GLN A N 1
ATOM 715 C CA . GLN A 1 88 ? -21.017 3.667 9.935 1.00 86.31 88 GLN A CA 1
ATOM 716 C C . GLN A 1 88 ? -19.529 4.036 9.874 1.00 86.31 88 GLN A C 1
ATOM 718 O O . GLN A 1 88 ? -19.104 4.674 8.911 1.00 86.31 88 GLN A O 1
ATOM 723 N N . ASP A 1 89 ? -18.721 3.581 10.837 1.00 88.25 89 ASP A N 1
ATOM 724 C CA . ASP A 1 89 ? -17.265 3.787 10.809 1.00 88.25 89 ASP A CA 1
ATOM 725 C C . ASP A 1 89 ? -16.620 3.158 9.564 1.00 88.25 89 ASP A C 1
ATOM 727 O O . ASP A 1 89 ? -15.795 3.788 8.899 1.00 88.25 89 ASP A O 1
ATOM 731 N N . LEU A 1 90 ? -17.019 1.930 9.209 1.00 91.00 90 LEU A N 1
ATOM 732 C CA . LEU A 1 90 ? -16.535 1.251 8.005 1.00 91.00 90 LEU A CA 1
ATOM 733 C C . LEU A 1 90 ? -16.973 1.969 6.721 1.00 91.00 90 LEU A C 1
ATOM 735 O O . LEU A 1 90 ? -16.186 2.073 5.780 1.00 91.00 90 LEU A O 1
ATOM 739 N N . ALA A 1 91 ? -18.212 2.464 6.668 1.00 91.69 91 ALA A N 1
ATOM 740 C CA . ALA A 1 91 ? -18.703 3.247 5.539 1.00 91.69 91 ALA A CA 1
ATOM 741 C C . ALA A 1 91 ? -17.887 4.535 5.374 1.00 91.69 91 ALA A C 1
ATOM 743 O O . ALA A 1 91 ? -17.389 4.804 4.285 1.00 91.69 91 ALA A O 1
ATOM 744 N N . ARG A 1 92 ? -17.634 5.260 6.472 1.00 89.44 92 ARG A N 1
ATOM 745 C CA . ARG A 1 92 ? -16.766 6.445 6.471 1.00 89.44 92 ARG A CA 1
ATOM 746 C C . ARG A 1 92 ? -15.354 6.114 5.988 1.00 89.44 92 ARG A C 1
ATOM 748 O O . ARG A 1 92 ? -14.808 6.860 5.182 1.00 89.44 92 ARG A O 1
ATOM 755 N N . PHE A 1 93 ? -14.767 5.012 6.459 1.00 92.81 93 PHE A N 1
ATOM 756 C CA . PHE A 1 93 ? -13.452 4.571 5.994 1.00 92.81 93 PHE A CA 1
ATOM 757 C C . PHE A 1 93 ? -13.435 4.375 4.474 1.00 92.81 93 PHE A C 1
ATOM 759 O O . PHE A 1 93 ? -12.565 4.929 3.809 1.00 92.81 93 PHE A O 1
ATOM 766 N N . ARG A 1 94 ? -14.420 3.653 3.923 1.00 94.62 94 ARG A N 1
ATOM 767 C CA . ARG A 1 94 ? -14.549 3.416 2.475 1.00 94.62 94 ARG A CA 1
ATOM 768 C C . ARG A 1 94 ? -14.745 4.706 1.683 1.00 94.62 94 ARG A C 1
ATOM 770 O O . ARG A 1 94 ? -14.119 4.881 0.643 1.00 94.62 94 ARG A O 1
ATOM 777 N N . ASP A 1 95 ? -15.592 5.608 2.166 1.00 94.19 95 ASP A N 1
ATOM 778 C CA . ASP A 1 95 ? -15.858 6.876 1.487 1.00 94.19 95 ASP A CA 1
ATOM 779 C C . ASP A 1 95 ? -14.599 7.747 1.417 1.00 94.19 95 ASP A C 1
ATOM 781 O O . ASP A 1 95 ? -14.287 8.310 0.367 1.00 94.19 95 ASP A O 1
ATOM 785 N N . GLU A 1 96 ? -13.846 7.845 2.514 1.00 93.38 96 GLU A N 1
ATOM 786 C CA . GLU A 1 96 ? -12.617 8.640 2.540 1.00 93.38 96 GLU A CA 1
ATOM 787 C C . GLU A 1 96 ? -11.489 7.999 1.721 1.00 93.38 96 GLU A C 1
ATOM 789 O O . GLU A 1 96 ? -10.790 8.714 1.000 1.00 93.38 96 GLU A O 1
ATOM 794 N N . THR A 1 97 ? -11.318 6.671 1.749 1.00 94.81 97 THR A N 1
ATOM 795 C CA . THR A 1 97 ? -10.306 6.009 0.906 1.00 94.81 97 THR A CA 1
ATOM 796 C C . THR A 1 97 ? -10.634 6.121 -0.582 1.00 94.81 97 THR A C 1
ATOM 798 O O . THR A 1 97 ? -9.730 6.405 -1.368 1.00 94.81 97 THR A O 1
ATOM 801 N N . ASN A 1 98 ? -11.909 6.013 -0.973 1.00 95.12 98 ASN A N 1
ATOM 802 C CA . ASN A 1 98 ? -12.344 6.236 -2.355 1.00 95.12 98 ASN A CA 1
ATOM 803 C C . ASN A 1 98 ? -12.076 7.675 -2.812 1.00 95.12 98 ASN A C 1
ATOM 805 O O . ASN A 1 98 ? -11.521 7.884 -3.884 1.00 95.12 98 ASN A O 1
ATOM 809 N N . ARG A 1 99 ? -12.363 8.681 -1.975 1.00 93.44 99 ARG A N 1
ATOM 810 C CA . ARG A 1 99 ? -12.032 10.082 -2.300 1.00 93.44 99 ARG A CA 1
ATOM 811 C C . ARG A 1 99 ? -10.534 10.308 -2.475 1.00 93.44 99 ARG A C 1
ATOM 813 O O . ARG A 1 99 ? -10.126 11.118 -3.307 1.00 93.44 99 ARG A O 1
ATOM 820 N N . VAL A 1 100 ? -9.708 9.642 -1.665 1.00 93.38 100 VAL A N 1
ATOM 821 C CA . VAL A 1 100 ? -8.250 9.693 -1.823 1.00 93.38 100 VAL A CA 1
ATOM 822 C C . VAL A 1 100 ? -7.846 9.060 -3.153 1.00 93.38 100 VAL A C 1
ATOM 824 O O . VAL A 1 100 ? -7.079 9.677 -3.890 1.00 93.38 100 VAL A O 1
ATOM 827 N N . LEU A 1 101 ? -8.385 7.888 -3.492 1.00 94.38 101 LEU A N 1
ATOM 828 C CA . LEU A 1 101 ? -8.137 7.237 -4.777 1.00 94.38 101 LEU A CA 1
ATOM 829 C C . LEU A 1 101 ? -8.528 8.138 -5.956 1.00 94.38 101 LEU A C 1
ATOM 831 O O . LEU A 1 101 ? -7.709 8.341 -6.850 1.00 94.38 101 LEU A O 1
ATOM 835 N N . ASP A 1 102 ? -9.720 8.734 -5.925 1.00 93.75 102 ASP A N 1
ATOM 836 C CA . ASP A 1 102 ? -10.203 9.649 -6.964 1.00 93.75 102 ASP A CA 1
ATOM 837 C C . ASP A 1 102 ? -9.250 10.835 -7.146 1.00 93.75 102 ASP A C 1
ATOM 839 O O . ASP A 1 102 ? -8.899 11.196 -8.271 1.00 93.75 102 ASP A O 1
ATOM 843 N N . LEU A 1 103 ? -8.761 11.412 -6.043 1.00 93.44 103 LEU A N 1
ATOM 844 C CA . LEU A 1 103 ? -7.782 12.496 -6.087 1.00 93.44 103 LEU A CA 1
ATOM 845 C C . LEU A 1 103 ? -6.489 12.068 -6.795 1.00 93.44 103 LEU A C 1
ATOM 847 O O . LEU A 1 103 ? -5.998 12.813 -7.642 1.00 93.44 103 LEU A O 1
ATOM 851 N N . PHE A 1 104 ? -5.941 10.898 -6.454 1.00 92.81 104 PHE A N 1
ATOM 852 C CA . PHE A 1 104 ? -4.731 10.379 -7.094 1.00 92.81 104 PHE A CA 1
ATOM 853 C C . PHE A 1 104 ? -4.965 10.026 -8.564 1.00 92.81 104 PHE A C 1
ATOM 855 O O . PHE A 1 104 ? -4.108 10.312 -9.397 1.00 92.81 104 PHE A O 1
ATOM 862 N N . SER A 1 105 ? -6.137 9.486 -8.906 1.00 93.62 105 SER A N 1
ATOM 863 C CA . SER A 1 105 ? -6.477 9.093 -10.279 1.00 93.62 105 SER A CA 1
ATOM 864 C C . SER A 1 105 ? -6.438 10.267 -11.264 1.00 93.62 105 SER A C 1
ATOM 866 O O . SER A 1 105 ? -6.146 10.081 -12.443 1.00 93.62 105 SER A O 1
ATOM 868 N N . GLY A 1 106 ? -6.641 11.497 -10.776 1.00 93.50 106 GLY A N 1
ATOM 869 C CA . GLY A 1 106 ? -6.565 12.711 -11.589 1.00 93.50 106 GLY A CA 1
ATOM 870 C C . GLY A 1 106 ? -5.164 13.044 -12.116 1.00 93.50 106 GLY A C 1
ATOM 871 O O . GLY A 1 106 ? -5.050 13.830 -13.054 1.00 93.50 106 GLY A O 1
ATOM 872 N N . PHE A 1 107 ? -4.099 12.479 -11.536 1.00 92.62 107 PHE A N 1
ATOM 873 C CA . PHE A 1 107 ? -2.715 12.737 -11.967 1.00 92.62 107 PHE A CA 1
ATOM 874 C C . PHE A 1 107 ? -1.808 11.497 -12.004 1.00 92.62 107 PHE A C 1
ATOM 876 O O . PHE A 1 107 ? -0.681 11.587 -12.488 1.00 92.62 107 PHE A O 1
ATOM 883 N N . MET A 1 108 ? -2.275 10.344 -11.526 1.00 93.31 108 MET A N 1
ATOM 884 C CA . MET A 1 108 ? -1.589 9.055 -11.606 1.00 93.31 108 MET A CA 1
ATOM 885 C C . MET A 1 108 ? -2.474 8.060 -12.352 1.00 93.31 108 MET A C 1
ATOM 887 O O . MET A 1 108 ? -3.433 7.541 -11.793 1.00 93.31 108 MET A O 1
ATOM 891 N N . SER A 1 109 ? -2.137 7.761 -13.607 1.00 90.00 109 SER A N 1
ATOM 892 C CA . SER A 1 109 ? -2.941 6.870 -14.458 1.00 90.00 109 SER A CA 1
ATOM 893 C C . SER A 1 109 ? -2.949 5.409 -14.003 1.00 90.00 109 SER A C 1
ATOM 895 O O . SER A 1 109 ? -3.876 4.679 -14.329 1.00 90.00 109 SER A O 1
ATOM 897 N N . GLU A 1 110 ? -1.924 4.974 -13.267 1.00 91.00 110 GLU A N 1
ATOM 898 C CA . GLU A 1 110 ? -1.761 3.573 -12.851 1.00 91.00 110 GLU A CA 1
ATOM 899 C C . GLU A 1 110 ? -2.175 3.293 -11.400 1.00 91.00 110 GLU A C 1
ATOM 901 O O . GLU A 1 110 ? -2.043 2.161 -10.920 1.00 91.00 110 GLU A O 1
ATOM 906 N N . VAL A 1 111 ? -2.685 4.306 -10.687 1.00 95.12 111 VAL A N 1
ATOM 907 C CA . VAL A 1 111 ? -3.171 4.118 -9.317 1.00 95.12 111 VAL A CA 1
ATOM 908 C C . VAL A 1 111 ? -4.405 3.219 -9.320 1.00 95.12 111 VAL A C 1
ATOM 910 O O . VAL A 1 111 ? -5.337 3.403 -10.102 1.00 95.12 111 VAL A O 1
ATOM 913 N N . ARG A 1 112 ? -4.416 2.229 -8.431 1.00 95.69 112 ARG A N 1
ATOM 914 C CA . ARG A 1 112 ? -5.529 1.294 -8.266 1.00 95.69 112 ARG A CA 1
ATOM 915 C C . ARG A 1 112 ? -5.542 0.731 -6.854 1.00 95.69 112 ARG A C 1
ATOM 917 O O . ARG A 1 112 ? -4.515 0.724 -6.178 1.00 95.69 112 ARG A O 1
ATOM 924 N N . VAL A 1 113 ? -6.699 0.228 -6.440 1.00 96.44 113 VAL A N 1
ATOM 925 C CA . VAL A 1 113 ? -6.826 -0.560 -5.210 1.00 96.44 113 VAL A CA 1
ATOM 926 C C . VAL A 1 113 ? -6.242 -1.950 -5.451 1.00 96.44 113 VAL A C 1
ATOM 928 O O . VAL A 1 113 ? -6.398 -2.501 -6.542 1.00 96.44 113 VAL A O 1
ATOM 931 N N . LEU A 1 114 ? -5.571 -2.499 -4.441 1.00 96.75 114 LEU A N 1
ATOM 932 C CA . LEU A 1 114 ? -5.129 -3.888 -4.448 1.00 96.75 114 LEU A CA 1
ATOM 933 C C . LEU A 1 114 ? -6.288 -4.803 -4.043 1.00 96.75 114 LEU A C 1
ATOM 935 O O . LEU A 1 114 ? -6.989 -4.518 -3.074 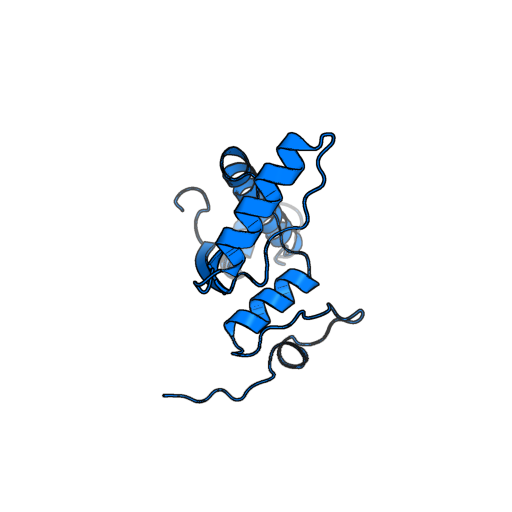1.00 96.75 114 LEU A O 1
ATOM 939 N N . ASP A 1 115 ? -6.472 -5.906 -4.764 1.00 96.06 115 ASP A N 1
ATOM 940 C CA . ASP A 1 115 ? -7.360 -6.983 -4.315 1.00 96.06 115 ASP A CA 1
ATOM 941 C C . ASP A 1 115 ? -6.769 -7.741 -3.106 1.00 96.06 115 ASP A C 1
ATOM 943 O O . ASP A 1 115 ? -5.668 -7.436 -2.636 1.00 96.06 115 ASP A O 1
ATOM 947 N N . ASP A 1 116 ? -7.496 -8.727 -2.577 1.00 95.31 116 ASP A N 1
ATOM 948 C CA . ASP A 1 116 ? -7.069 -9.484 -1.395 1.00 95.31 116 ASP A CA 1
ATOM 949 C C . ASP A 1 116 ? -5.722 -10.195 -1.618 1.00 95.31 116 ASP A C 1
ATOM 951 O O . ASP A 1 116 ? -4.827 -10.110 -0.777 1.00 95.31 116 ASP A O 1
ATOM 955 N N . ALA A 1 117 ? -5.531 -10.856 -2.763 1.00 96.62 117 ALA A N 1
ATOM 956 C CA . ALA A 1 117 ? -4.297 -11.581 -3.066 1.00 96.62 117 ALA A CA 1
ATOM 957 C C . ALA A 1 117 ? -3.116 -10.619 -3.261 1.00 96.62 117 ALA A C 1
ATOM 959 O O . ALA A 1 117 ? -2.017 -10.845 -2.751 1.00 96.62 117 ALA A O 1
ATOM 960 N N . GLN A 1 118 ? -3.341 -9.505 -3.955 1.00 96.88 118 GLN A N 1
ATOM 961 C CA . GLN A 1 118 ? -2.356 -8.445 -4.147 1.00 96.88 118 GLN A CA 1
ATOM 962 C C . GLN A 1 118 ? -1.974 -7.784 -2.819 1.00 96.88 118 GLN A C 1
ATOM 964 O O . GLN A 1 118 ? -0.791 -7.562 -2.570 1.00 96.88 118 GLN A O 1
ATOM 969 N N . THR A 1 119 ? -2.950 -7.529 -1.944 1.00 95.94 119 THR A N 1
ATOM 970 C CA . THR A 1 119 ? -2.724 -6.972 -0.604 1.00 95.94 119 THR A CA 1
ATOM 971 C C . THR A 1 119 ? -1.894 -7.929 0.243 1.00 95.94 119 THR A C 1
ATOM 973 O O . THR A 1 119 ? -0.895 -7.518 0.828 1.00 95.94 119 THR A O 1
ATOM 976 N N . LEU A 1 120 ? -2.245 -9.218 0.273 1.00 96.50 120 LEU A N 1
ATOM 977 C CA . LEU A 1 120 ? -1.486 -10.236 1.005 1.00 96.50 120 LEU A CA 1
ATOM 978 C C . LEU A 1 120 ? -0.065 -10.401 0.457 1.00 96.50 120 LEU A C 1
ATOM 980 O O . LEU A 1 120 ? 0.883 -10.505 1.231 1.00 96.50 120 LEU A O 1
ATOM 984 N N . THR A 1 121 ? 0.092 -10.372 -0.867 1.00 96.44 121 THR A N 1
ATOM 985 C CA . THR A 1 121 ? 1.401 -10.421 -1.534 1.00 96.44 121 THR A CA 1
ATOM 986 C C . THR A 1 121 ? 2.271 -9.229 -1.138 1.00 96.44 121 THR A C 1
ATOM 988 O O . THR A 1 121 ? 3.443 -9.399 -0.807 1.00 96.44 121 THR A O 1
ATOM 991 N N . TYR A 1 122 ? 1.697 -8.024 -1.125 1.00 95.38 122 TYR A N 1
ATOM 992 C CA . TYR A 1 122 ? 2.387 -6.822 -0.666 1.00 95.38 122 TYR A CA 1
ATOM 993 C C . TYR A 1 122 ? 2.785 -6.938 0.813 1.00 95.38 122 TYR A C 1
ATOM 995 O O . TYR A 1 122 ? 3.956 -6.744 1.137 1.00 95.38 122 TYR A O 1
ATOM 1003 N N . LEU A 1 123 ? 1.862 -7.334 1.699 1.00 95.25 123 LEU A N 1
ATOM 1004 C CA . LEU A 1 123 ? 2.142 -7.477 3.131 1.00 95.25 123 LEU A CA 1
ATOM 1005 C C . LEU A 1 123 ? 3.236 -8.516 3.405 1.00 95.25 123 LEU A C 1
ATOM 1007 O O . LEU A 1 123 ? 4.149 -8.233 4.179 1.00 95.25 123 LEU A O 1
ATOM 1011 N N . HIS A 1 124 ? 3.202 -9.676 2.740 1.00 95.62 124 HIS A N 1
ATOM 1012 C CA . HIS A 1 124 ? 4.276 -10.677 2.806 1.00 95.62 124 HIS A CA 1
ATOM 1013 C C . HIS A 1 124 ? 5.623 -10.059 2.420 1.00 95.62 124 HIS A C 1
ATOM 1015 O O . HIS A 1 124 ? 6.604 -10.186 3.154 1.00 95.62 124 HIS A O 1
ATOM 1021 N N . GLY A 1 125 ? 5.643 -9.274 1.341 1.00 93.06 125 GLY A N 1
ATOM 1022 C CA . GLY A 1 125 ? 6.837 -8.570 0.891 1.00 93.06 125 GLY A CA 1
ATOM 1023 C C . GLY A 1 125 ? 7.404 -7.546 1.890 1.00 93.06 125 GLY A C 1
ATOM 1024 O O . GLY A 1 125 ? 8.601 -7.247 1.852 1.00 93.06 125 GLY A O 1
ATOM 1025 N N . THR A 1 126 ? 6.592 -7.028 2.817 1.00 92.12 126 THR A N 1
ATOM 1026 C CA . THR A 1 126 ? 7.073 -6.109 3.867 1.00 92.12 12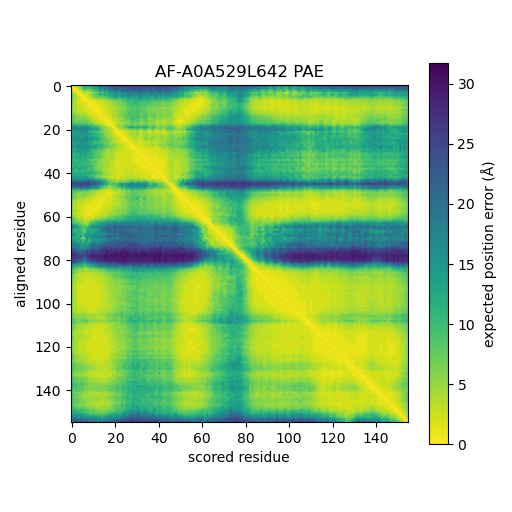6 THR A CA 1
ATOM 1027 C C . THR A 1 126 ? 7.781 -6.816 5.025 1.00 92.12 126 THR A C 1
ATOM 1029 O O . THR A 1 126 ? 8.562 -6.179 5.731 1.00 92.12 126 THR A O 1
ATOM 1032 N N . ILE A 1 127 ? 7.547 -8.121 5.214 1.00 91.94 127 ILE A N 1
ATOM 1033 C CA . ILE A 1 127 ? 8.078 -8.889 6.354 1.00 91.94 127 ILE A CA 1
ATOM 1034 C C . ILE A 1 127 ? 8.976 -10.065 5.954 1.00 91.94 127 ILE A C 1
ATOM 1036 O O . ILE A 1 127 ? 9.618 -10.658 6.819 1.00 91.94 127 ILE A O 1
ATOM 1040 N N . SER A 1 128 ? 9.043 -10.397 4.664 1.00 91.69 128 SER A N 1
ATOM 1041 C CA . SER A 1 128 ? 9.838 -11.504 4.137 1.00 91.69 128 SER A CA 1
ATOM 1042 C C . SER A 1 128 ? 10.868 -11.037 3.105 1.00 91.69 128 SER A C 1
ATOM 1044 O O . SER A 1 128 ? 10.569 -10.174 2.275 1.00 91.69 128 SER A O 1
ATOM 1046 N N . PRO A 1 129 ? 12.077 -11.634 3.086 1.00 89.06 129 PRO A N 1
ATOM 1047 C CA . PRO A 1 129 ? 13.027 -11.455 1.992 1.00 89.06 129 PRO A CA 1
ATOM 1048 C C . PRO A 1 129 ? 12.657 -12.272 0.744 1.00 89.06 129 PRO A C 1
ATOM 1050 O O . PRO A 1 129 ? 13.240 -12.060 -0.319 1.00 89.06 129 PRO A O 1
ATOM 1053 N N . ARG A 1 130 ? 11.731 -13.234 0.849 1.00 91.38 130 ARG A N 1
ATOM 1054 C CA . ARG A 1 130 ? 11.274 -14.022 -0.299 1.00 91.38 130 ARG A CA 1
ATOM 1055 C C . ARG A 1 130 ? 10.143 -13.269 -0.986 1.00 91.38 130 ARG A C 1
ATOM 1057 O O . ARG A 1 130 ? 9.305 -12.666 -0.332 1.00 91.38 130 ARG A O 1
ATOM 1064 N N . ARG A 1 131 ? 10.129 -13.274 -2.317 1.00 88.00 131 ARG A N 1
ATOM 1065 C CA . ARG A 1 131 ? 9.110 -12.587 -3.120 1.00 88.00 131 ARG A CA 1
ATOM 1066 C C . ARG A 1 131 ? 8.335 -13.622 -3.912 1.00 88.00 131 ARG A C 1
ATOM 1068 O O . ARG A 1 131 ? 8.896 -14.266 -4.794 1.00 88.00 131 ARG A O 1
ATOM 1075 N N . HIS A 1 132 ? 7.060 -13.786 -3.593 1.00 92.12 132 HIS A N 1
ATOM 1076 C CA . HIS A 1 132 ? 6.145 -14.618 -4.364 1.00 92.12 132 HIS A CA 1
ATOM 1077 C C . HIS A 1 132 ? 4.696 -14.177 -4.130 1.00 92.12 132 HIS A C 1
ATOM 1079 O O . HIS A 1 132 ? 4.407 -13.559 -3.106 1.00 92.12 132 HIS A O 1
ATOM 1085 N N . PRO A 1 133 ? 3.775 -14.492 -5.055 1.00 95.12 133 PRO A N 1
ATOM 1086 C CA . PRO A 1 133 ? 2.356 -14.248 -4.840 1.00 95.12 133 PRO A CA 1
ATOM 1087 C C . PRO A 1 133 ? 1.820 -15.015 -3.626 1.00 95.12 133 PRO A C 1
ATOM 1089 O O . PRO A 1 133 ? 2.206 -16.165 -3.384 1.00 95.12 133 PRO A O 1
ATOM 1092 N N . ILE A 1 134 ? 0.892 -14.387 -2.907 1.00 96.56 134 ILE A N 1
ATOM 1093 C CA . ILE A 1 134 ? 0.071 -14.999 -1.862 1.00 96.56 134 ILE A CA 1
ATOM 1094 C C . ILE A 1 134 ? -1.368 -15.045 -2.358 1.00 96.56 134 ILE A C 1
ATOM 1096 O O . ILE A 1 134 ? -1.942 -14.027 -2.740 1.00 96.56 134 ILE A O 1
ATOM 1100 N N . MET A 1 135 ? -1.957 -16.237 -2.343 1.00 95.06 135 MET A N 1
ATOM 1101 C CA . MET A 1 135 ? -3.361 -16.418 -2.692 1.00 95.06 135 MET A CA 1
ATOM 1102 C C . MET A 1 135 ? -4.240 -16.151 -1.476 1.00 95.06 135 MET A C 1
ATOM 1104 O O . MET A 1 135 ? -3.950 -16.630 -0.378 1.00 95.06 135 MET A O 1
ATOM 1108 N N . ALA A 1 136 ? -5.336 -15.424 -1.683 1.00 94.75 136 ALA A N 1
ATOM 1109 C CA . ALA A 1 136 ? -6.352 -15.259 -0.657 1.00 94.75 136 ALA A CA 1
ATOM 1110 C C . ALA A 1 136 ? -7.044 -16.613 -0.390 1.00 94.75 136 ALA A C 1
ATOM 1112 O O . ALA A 1 136 ? -7.516 -17.249 -1.338 1.00 94.75 136 ALA A O 1
ATOM 1113 N N . PRO A 1 137 ? -7.087 -17.088 0.866 1.00 93.38 137 PRO A N 1
ATOM 1114 C CA . PRO A 1 137 ? -7.756 -18.336 1.204 1.00 93.38 137 PRO A CA 1
ATOM 1115 C C . PRO A 1 137 ? -9.277 -18.175 1.109 1.00 93.38 137 PRO A C 1
ATOM 1117 O O . PRO A 1 137 ? -9.823 -17.144 1.493 1.00 93.38 137 PRO A O 1
ATOM 1120 N N . GLU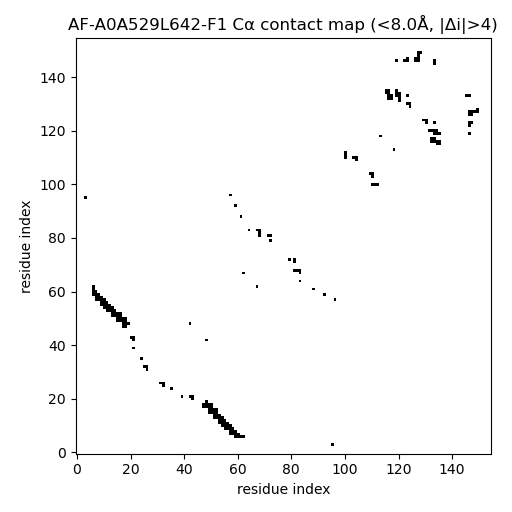 A 1 138 ? -9.978 -19.217 0.655 1.00 93.62 138 GLU A N 1
ATOM 1121 C CA . GLU A 1 138 ? -11.449 -19.202 0.573 1.00 93.62 138 GLU A CA 1
ATOM 1122 C C . GLU A 1 138 ? -12.109 -19.034 1.949 1.00 93.62 138 GLU A C 1
ATOM 1124 O O . GLU A 1 138 ? -13.155 -18.403 2.081 1.00 93.62 138 GLU A O 1
ATOM 1129 N N . THR A 1 139 ? -11.495 -19.611 2.986 1.00 94.94 139 THR A N 1
ATOM 1130 C CA . THR A 1 139 ? -11.939 -19.475 4.376 1.00 94.94 139 THR A CA 1
ATOM 1131 C C . THR A 1 139 ? -11.020 -18.500 5.112 1.00 94.94 139 THR A C 1
ATOM 1133 O O . THR A 1 139 ? -9.804 -18.705 5.084 1.00 94.94 139 THR A O 1
ATOM 1136 N N . PRO A 1 140 ? -11.558 -17.477 5.805 1.00 92.81 140 PRO A N 1
ATOM 1137 C CA . PRO A 1 140 ? -10.748 -16.550 6.584 1.00 92.81 140 PRO A CA 1
ATOM 1138 C C . PRO A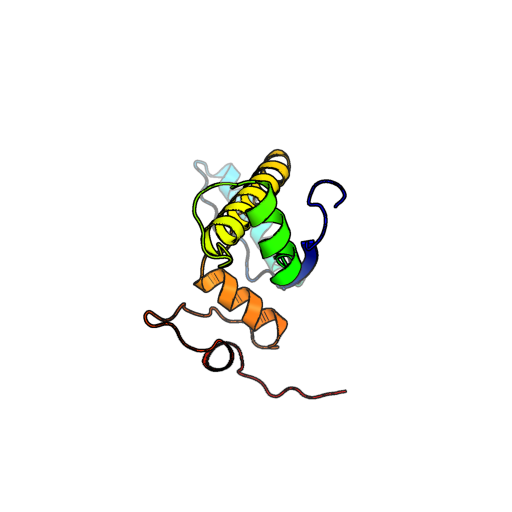 1 140 ? -9.903 -17.268 7.638 1.00 92.81 140 PRO A C 1
ATOM 1140 O O . PRO A 1 140 ? -10.415 -18.058 8.433 1.00 92.81 140 PRO A O 1
ATOM 1143 N N . ILE A 1 141 ? -8.614 -16.950 7.662 1.00 94.31 141 ILE A N 1
ATOM 1144 C CA . ILE A 1 141 ? -7.639 -17.442 8.637 1.00 94.31 141 ILE A CA 1
ATOM 1145 C C . ILE A 1 141 ? -6.776 -16.281 9.125 1.00 94.31 141 ILE A C 1
ATOM 1147 O O . ILE A 1 141 ? -6.786 -15.194 8.543 1.00 94.31 141 ILE A O 1
ATOM 1151 N N . TYR A 1 142 ? -6.034 -16.503 10.206 1.00 94.00 142 TYR A N 1
ATOM 1152 C CA . TYR A 1 142 ? -5.101 -15.504 10.704 1.00 94.00 142 TYR A CA 1
ATOM 1153 C C . TYR A 1 142 ? -3.948 -15.280 9.717 1.00 94.00 142 TYR A C 1
ATOM 1155 O O . TYR A 1 142 ? -3.463 -16.209 9.072 1.00 94.00 142 TYR A O 1
ATOM 1163 N N . LEU A 1 143 ? -3.528 -14.019 9.590 1.00 93.31 143 LEU A N 1
ATOM 1164 C CA . LEU A 1 143 ? -2.526 -13.606 8.605 1.00 93.31 143 LEU A CA 1
ATOM 1165 C C . LEU A 1 143 ? -1.135 -14.181 8.891 1.00 93.31 143 LEU A C 1
ATOM 1167 O O . LEU A 1 143 ? -0.373 -14.428 7.962 1.00 93.31 143 LEU A O 1
ATOM 1171 N N . ASP A 1 144 ? -0.800 -14.426 10.156 1.00 91.38 144 ASP A N 1
ATOM 1172 C CA . ASP A 1 144 ? 0.465 -15.048 10.557 1.00 91.38 144 ASP A CA 1
ATOM 1173 C C . ASP A 1 144 ? 0.638 -16.454 9.966 1.00 91.38 144 ASP A C 1
ATOM 1175 O O . ASP A 1 144 ? 1.758 -16.844 9.650 1.00 91.38 144 ASP A O 1
ATOM 1179 N N . ALA A 1 145 ? -0.462 -17.172 9.723 1.00 92.19 145 ALA A N 1
ATOM 1180 C CA . ALA A 1 145 ? -0.439 -18.491 9.100 1.00 92.19 145 ALA A CA 1
ATOM 1181 C C . ALA A 1 145 ? -0.041 -18.479 7.610 1.00 92.19 145 ALA A C 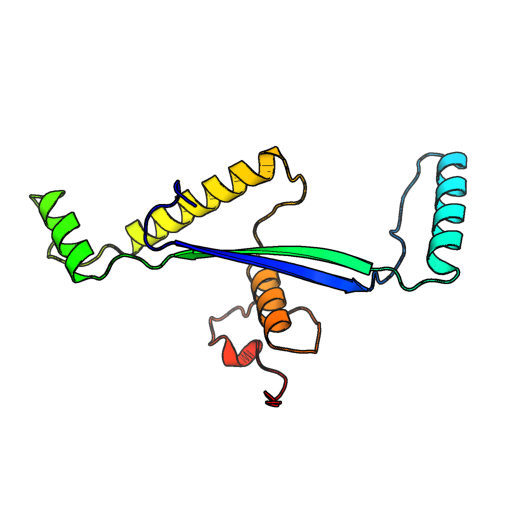1
ATOM 1183 O O . ALA A 1 145 ? 0.295 -19.535 7.075 1.00 92.19 145 ALA A O 1
ATOM 1184 N N . ILE A 1 146 ? -0.098 -17.324 6.932 1.00 93.12 146 ILE A N 1
ATOM 1185 C CA . ILE A 1 146 ? 0.157 -17.213 5.480 1.00 93.12 146 ILE A CA 1
ATOM 1186 C C . ILE A 1 146 ? 1.241 -16.206 5.103 1.00 93.12 146 ILE A C 1
ATOM 1188 O O . ILE A 1 146 ? 1.872 -16.364 4.061 1.00 93.12 146 ILE A O 1
ATOM 1192 N N . LEU A 1 147 ? 1.459 -15.168 5.914 1.00 94.62 147 LEU A N 1
ATOM 1193 C CA . LEU A 1 147 ? 2.424 -14.113 5.606 1.00 94.62 147 LEU A CA 1
ATOM 1194 C C . LEU A 1 147 ? 3.831 -14.431 6.123 1.00 94.62 147 LEU A C 1
ATOM 1196 O O . LEU A 1 147 ? 4.802 -13.884 5.610 1.00 94.62 147 LEU A O 1
ATOM 1200 N N . VAL A 1 148 ? 3.963 -15.272 7.150 1.00 92.81 148 VAL A N 1
ATOM 1201 C CA . VAL A 1 148 ? 5.252 -15.525 7.802 1.00 92.81 148 VAL A CA 1
ATOM 1202 C C . VAL A 1 148 ? 5.886 -16.790 7.235 1.00 92.81 148 VAL A C 1
ATOM 1204 O O . VAL A 1 148 ? 5.387 -17.891 7.441 1.00 92.81 148 VAL A O 1
ATOM 1207 N N . ASP A 1 149 ? 7.023 -16.641 6.557 1.00 92.25 149 ASP A N 1
ATOM 1208 C CA . ASP A 1 149 ? 7.765 -17.764 5.968 1.00 92.25 149 ASP A CA 1
ATOM 1209 C C . ASP A 1 149 ? 9.264 -17.771 6.326 1.00 92.25 149 ASP A C 1
ATOM 1211 O O . ASP A 1 149 ? 9.978 -18.737 6.036 1.00 92.25 149 ASP A O 1
ATOM 1215 N N . ALA A 1 150 ? 9.769 -16.707 6.949 1.00 89.56 150 ALA A N 1
ATOM 1216 C CA . ALA A 1 150 ? 11.168 -16.549 7.319 1.00 89.56 150 ALA A CA 1
ATOM 1217 C C . ALA A 1 150 ? 11.305 -16.141 8.795 1.00 89.56 150 ALA A C 1
ATOM 1219 O O . ALA A 1 150 ? 10.460 -15.410 9.315 1.00 89.56 150 ALA A O 1
ATOM 1220 N N . PRO A 1 151 ? 12.360 -16.601 9.493 1.00 86.31 151 PRO A N 1
ATOM 1221 C CA . PRO A 1 151 ? 12.629 -16.154 10.851 1.00 86.31 151 PRO A CA 1
ATOM 1222 C C . PRO A 1 151 ? 12.993 -14.667 10.863 1.00 86.31 151 PRO A C 1
ATOM 1224 O O . PRO A 1 151 ? 13.729 -14.187 10.000 1.00 86.31 151 PRO A O 1
ATOM 1227 N N . LEU A 1 152 ? 12.538 -13.954 11.892 1.00 81.75 152 LEU A N 1
ATOM 1228 C CA . LEU A 1 152 ? 13.011 -12.606 12.175 1.00 81.75 152 LEU A CA 1
ATOM 1229 C C . LEU A 1 152 ? 14.399 -12.691 12.820 1.00 81.75 152 LEU A C 1
ATOM 1231 O O . LEU A 1 152 ? 14.532 -12.885 14.028 1.00 81.75 152 LEU A O 1
ATOM 1235 N N . THR A 1 153 ? 15.444 -12.558 12.013 1.00 78.56 153 THR A N 1
ATOM 1236 C CA . THR A 1 153 ? 16.803 -12.331 12.515 1.00 78.56 153 THR A CA 1
ATOM 1237 C C . THR A 1 153 ? 16.978 -10.851 12.836 1.00 78.56 153 THR A C 1
ATOM 1239 O O . THR A 1 153 ? 17.034 -10.023 11.930 1.00 78.56 153 THR A O 1
ATOM 1242 N N . GLY A 1 154 ? 17.042 -10.520 14.128 1.00 79.06 154 GLY A N 1
ATOM 1243 C CA . GLY A 1 154 ? 17.485 -9.201 14.580 1.00 79.06 154 GLY A CA 1
ATOM 1244 C C . GLY A 1 154 ? 18.966 -8.979 14.257 1.00 79.06 154 GLY A C 1
ATOM 1245 O O . GLY A 1 154 ? 19.741 -9.939 14.250 1.00 79.06 154 GLY A O 1
ATOM 1246 N N . GLY A 1 155 ? 19.325 -7.728 13.960 1.00 61.50 155 GLY A N 1
ATOM 1247 C CA . GLY A 1 155 ? 20.713 -7.269 13.834 1.00 61.50 155 GLY A CA 1
ATOM 1248 C C . GLY A 1 155 ? 21.304 -6.835 15.166 1.00 61.50 155 GLY A C 1
ATOM 1249 O O . GLY A 1 155 ? 20.515 -6.425 16.048 1.00 61.50 155 GLY A O 1
#

pLDDT: mean 85.79, std 12.35, range [47.28, 96.88]

Secondary structure (DSSP, 8-state):
-TTT-TTEEEEEEEEEEE--S------SSHHHHHHHHHHHHHHHTT---EEEEEEEEEEE-PPPHHHHHHHHHHH-SSS--S---HHHHHHHHHHHHHHHHHHHHTT-TT-----HHHHHHHHHHHH-S-----PPPSS---THHHH--S-----

Mean predicted aligned error: 8.8 Å

Solvent-accessible surface area (backbone atoms only — not comparable to full-atom values): 10017 Å² total; per-residue (Å²): 111,90,84,74,53,83,48,61,49,78,46,80,48,77,45,81,43,74,51,91,68,79,83,92,80,88,61,100,48,71,68,65,42,53,56,49,52,56,52,43,54,61,56,76,65,81,62,92,48,68,43,79,47,77,46,78,48,80,44,77,51,77,73,57,68,74,56,48,32,53,53,48,55,71,73,46,86,72,88,71,88,74,70,77,62,65,65,58,54,50,49,52,52,52,54,52,52,49,53,51,50,54,59,45,49,76,81,34,90,82,68,75,86,69,54,68,30,53,44,46,23,51,55,22,51,76,76,30,95,63,83,64,88,37,80,66,64,94,62,92,70,67,62,70,81,74,44,64,88,63,84,88,77,80,132

Foldseek 3Di:
DVVLDPQKDKDKDKDKAFDPADDDDDDPDDVVVVVSVVVRCVVVPDDGDIDIDMDMDMGGDDDDLVVQLVVCCVVPVDDDDSDHDVVVVVVSVVVVVVVVQVVCVVPPVPDDDDDPQRVLQVLLVVVDPDHDTFDDDPDDDDSCVGSDDDDDDDD

Radius of gyration: 22.95 Å; Cα contacts (8 Å, |Δi|>4): 111; chains: 1; bounding box: 59×38×65 Å